Protein AF-A0A401LEN9-F1 (afdb_monomer_lite)

pLDDT: mean 80.88, std 13.35, range [52.03, 95.81]

Organism: NCBI:txid2358141

Secondary structure (DSSP, 8-state):
-EEEEEE--STT-EEEEE-TTT--EEEEEEEEEEEEE-EE--TTGGGEE---EEEEEEEEEESPP-TTEEEEESSPPPPPEE-S--SSTTS-S-----EEPPPP----S-TTSPPEEEEPPPBSS---SPPEEEEEE----S----PPP-

Radius of gyration: 20.21 Å; chains: 1; bounding box: 56×46×55 Å

Sequence (150 aa):
MPGPHFKLHAPGDSFSFVHPMNGTEYTLTVQALEPQTMEQELPGSEQWLYPMHLTAMCYTVFPEQGKDISIYDCAESDKPIKIARNTEPFAPEAQNGMVYFGTVVCETDDAEKELHTIYSSLHFEPVTDDVEWCVIFHLKQFEEESFLLI

Structure (mmCIF, N/CA/C/O backbone):
data_AF-A0A401LEN9-F1
#
_entry.id   AF-A0A401LEN9-F1
#
loop_
_atom_site.group_PDB
_atom_site.id
_atom_site.type_symbol
_atom_site.label_atom_id
_atom_site.label_alt_id
_atom_site.label_comp_id
_atom_site.label_asym_id
_atom_site.label_entity_id
_atom_site.label_seq_id
_atom_site.pdbx_PDB_ins_code
_atom_site.Cartn_x
_atom_site.Cartn_y
_atom_site.Cartn_z
_atom_site.occupancy
_atom_site.B_iso_or_equiv
_atom_site.auth_seq_id
_atom_site.auth_comp_id
_atom_site.auth_asym_id
_atom_site.auth_atom_id
_atom_site.pdbx_PDB_model_num
ATOM 1 N N . MET A 1 1 ? 6.331 3.162 15.401 1.00 87.69 1 MET A N 1
ATOM 2 C CA . MET A 1 1 ? 6.432 1.776 15.906 1.00 87.69 1 MET A CA 1
ATOM 3 C C . MET A 1 1 ? 5.815 0.845 14.873 1.00 87.69 1 MET A C 1
ATOM 5 O O . MET A 1 1 ? 4.718 1.168 14.427 1.00 87.69 1 MET A O 1
ATOM 9 N N . PRO A 1 2 ? 6.494 -0.243 14.469 1.00 88.75 2 PRO A N 1
ATOM 10 C CA . PRO A 1 2 ? 5.945 -1.200 13.510 1.00 88.75 2 PRO A CA 1
ATOM 11 C C . PRO A 1 2 ? 4.699 -1.893 14.063 1.00 88.75 2 PRO A C 1
ATOM 13 O O . PRO A 1 2 ? 4.670 -2.276 15.234 1.00 88.75 2 PRO A O 1
ATOM 16 N N . GLY A 1 3 ? 3.677 -2.004 13.228 1.00 91.69 3 GLY A N 1
ATOM 17 C CA . GLY A 1 3 ? 2.411 -2.668 13.499 1.00 91.69 3 GLY A CA 1
ATOM 18 C C . GLY A 1 3 ? 2.253 -3.952 12.683 1.00 91.69 3 GLY A C 1
ATOM 19 O O . GLY A 1 3 ? 3.243 -4.506 12.203 1.00 91.69 3 GLY A O 1
ATOM 20 N N . PRO A 1 4 ? 1.018 -4.464 12.553 1.00 93.94 4 PRO A N 1
ATOM 21 C CA . PRO A 1 4 ? 0.766 -5.679 11.795 1.00 93.94 4 PRO A CA 1
ATOM 22 C C . PRO A 1 4 ? 0.986 -5.474 10.294 1.00 93.94 4 PRO A C 1
ATOM 24 O O . PRO A 1 4 ? 0.809 -4.376 9.756 1.00 93.94 4 PRO A O 1
ATOM 27 N N . HIS A 1 5 ? 1.353 -6.570 9.638 1.00 95.81 5 HIS A N 1
ATOM 28 C CA . HIS A 1 5 ? 1.440 -6.663 8.189 1.00 95.81 5 HIS A CA 1
ATOM 29 C C . HIS A 1 5 ? 0.166 -7.293 7.636 1.00 95.81 5 HIS A C 1
ATOM 31 O O . HIS A 1 5 ? -0.468 -8.114 8.308 1.00 95.81 5 HIS A O 1
ATOM 37 N N . PHE A 1 6 ? -0.198 -6.930 6.414 1.00 94.88 6 PHE A N 1
ATOM 38 C CA . PHE A 1 6 ? -1.393 -7.433 5.757 1.00 94.88 6 PHE A CA 1
ATOM 39 C C . PHE A 1 6 ? -1.234 -7.451 4.237 1.00 94.88 6 PHE A C 1
ATOM 41 O O . PHE A 1 6 ? -0.380 -6.773 3.670 1.00 94.88 6 PHE A O 1
ATOM 48 N N . LYS A 1 7 ? -2.078 -8.250 3.585 1.00 94.94 7 LYS A N 1
ATOM 49 C CA . LYS A 1 7 ? -2.201 -8.347 2.130 1.00 94.94 7 LYS A CA 1
ATOM 50 C C . LYS A 1 7 ? -3.671 -8.220 1.770 1.00 94.94 7 LYS A C 1
ATOM 52 O O . LYS A 1 7 ? -4.516 -8.760 2.484 1.00 94.94 7 LYS A O 1
ATOM 57 N N . LEU A 1 8 ? -3.956 -7.484 0.707 1.00 91.75 8 LEU A N 1
ATOM 58 C CA . LEU A 1 8 ? -5.304 -7.253 0.193 1.00 91.75 8 LEU A CA 1
ATOM 59 C C . LEU A 1 8 ? -5.261 -7.513 -1.304 1.00 91.75 8 LEU A C 1
ATOM 61 O O . LEU A 1 8 ? -4.254 -7.210 -1.946 1.00 91.75 8 LEU A O 1
ATOM 65 N N . HIS A 1 9 ? -6.334 -8.087 -1.826 1.00 89.62 9 HIS A N 1
ATOM 66 C CA . HIS A 1 9 ? -6.375 -8.594 -3.188 1.00 89.62 9 HIS A CA 1
ATOM 67 C C . HIS A 1 9 ? -7.284 -7.748 -4.080 1.00 89.62 9 HIS A C 1
ATOM 69 O O . HIS A 1 9 ? -6.982 -7.527 -5.252 1.00 89.62 9 HIS A O 1
ATOM 75 N N . ALA A 1 10 ? -8.405 -7.266 -3.538 1.00 90.06 10 ALA A N 1
ATOM 76 C CA . ALA A 1 10 ? -9.437 -6.601 -4.319 1.00 90.06 10 ALA A CA 1
ATOM 77 C C . ALA A 1 10 ? -10.079 -5.404 -3.593 1.00 90.06 10 ALA A C 1
ATOM 79 O O . ALA A 1 10 ? -10.079 -5.328 -2.360 1.00 90.06 10 ALA A O 1
ATOM 80 N N . PRO A 1 11 ? -10.685 -4.468 -4.349 1.00 91.19 11 PRO A N 1
ATOM 81 C CA . PRO A 1 11 ? -11.587 -3.467 -3.791 1.00 91.19 11 PRO A CA 1
ATOM 82 C C . PRO A 1 11 ? -12.688 -4.104 -2.934 1.00 91.19 11 PRO A C 1
ATOM 84 O O . PRO A 1 11 ? -13.287 -5.109 -3.319 1.00 91.19 11 PRO A O 1
ATOM 87 N N . GLY A 1 12 ? -12.966 -3.506 -1.779 1.00 91.25 12 GLY A N 1
ATOM 88 C CA . GLY A 1 12 ? -13.890 -4.029 -0.773 1.00 91.25 12 GLY A CA 1
ATOM 89 C C . GLY A 1 12 ? -13.240 -4.927 0.283 1.00 91.25 12 GLY A C 1
ATOM 90 O O . GLY A 1 12 ? -13.855 -5.149 1.330 1.00 91.25 12 GLY A O 1
ATOM 91 N N . ASP A 1 13 ? -12.003 -5.392 0.072 1.00 94.81 13 ASP A N 1
ATOM 92 C CA . ASP A 1 13 ? -11.269 -6.096 1.120 1.00 94.81 13 ASP A CA 1
ATOM 93 C C . ASP A 1 13 ? -11.035 -5.171 2.319 1.00 94.81 13 ASP A C 1
ATOM 95 O O . ASP A 1 13 ? -10.869 -3.951 2.191 1.00 94.81 13 ASP A O 1
ATOM 99 N N . SER A 1 14 ? -11.026 -5.761 3.511 1.00 94.62 14 SER A N 1
ATOM 100 C CA . SER A 1 14 ? -10.846 -5.021 4.752 1.00 94.62 14 SER A CA 1
ATOM 101 C C . SER A 1 14 ? -9.844 -5.689 5.675 1.00 94.62 14 SER A C 1
ATOM 103 O O . SER A 1 14 ? -9.652 -6.905 5.661 1.00 94.62 14 SER A O 1
ATOM 105 N N . PHE A 1 15 ? -9.193 -4.861 6.482 1.00 95.56 15 PHE A N 1
ATOM 106 C CA . PHE A 1 15 ? -8.212 -5.293 7.459 1.00 95.56 15 PHE A CA 1
ATOM 107 C C . PHE A 1 15 ? -8.391 -4.511 8.757 1.00 95.56 15 PHE A C 1
ATOM 109 O O . PHE A 1 15 ? -8.356 -3.280 8.753 1.00 95.56 15 PHE A O 1
ATOM 116 N N . SER A 1 16 ? -8.563 -5.226 9.869 1.00 95.12 16 SER A N 1
ATOM 117 C CA . SER A 1 16 ? -8.731 -4.623 11.191 1.00 95.12 16 SER A CA 1
ATOM 118 C C . SER A 1 16 ? -7.472 -4.777 12.038 1.00 95.12 16 SER A C 1
ATOM 120 O O . SER A 1 16 ? -6.836 -5.833 12.057 1.00 95.12 16 SER A O 1
ATOM 122 N N . PHE A 1 17 ? -7.116 -3.723 12.765 1.00 94.25 17 PHE A N 1
ATOM 123 C CA . PHE A 1 17 ? -5.963 -3.690 13.659 1.00 94.25 17 PHE A CA 1
ATOM 124 C C . PHE A 1 17 ? -6.236 -2.805 14.872 1.00 94.25 17 PHE A C 1
ATOM 126 O O . PHE A 1 17 ? -7.047 -1.887 14.825 1.00 94.25 17 PHE A O 1
ATOM 133 N N . VAL A 1 18 ? -5.536 -3.064 15.975 1.00 92.75 18 VAL A N 1
ATOM 134 C CA . VAL A 1 18 ? -5.726 -2.328 17.230 1.00 92.75 18 VAL A CA 1
ATOM 135 C C . VAL A 1 18 ? -4.516 -1.452 17.502 1.00 92.75 18 VAL A C 1
ATOM 137 O O . VAL A 1 18 ? -3.374 -1.914 17.439 1.00 92.75 18 VAL A O 1
ATOM 140 N N . HIS A 1 19 ? -4.761 -0.188 17.832 1.00 90.12 19 HIS A N 1
ATOM 141 C CA . HIS A 1 19 ? -3.701 0.732 18.189 1.00 90.12 19 HIS A CA 1
ATOM 142 C C . HIS A 1 19 ? -3.155 0.405 19.593 1.00 90.12 19 HIS A C 1
ATOM 144 O O . HIS A 1 19 ? -3.896 0.385 20.581 1.00 90.12 19 HIS A O 1
ATOM 150 N N . PRO A 1 20 ? -1.842 0.157 19.714 1.00 87.69 20 PRO A N 1
ATOM 151 C CA . PRO A 1 20 ? -1.265 -0.524 20.872 1.00 87.69 20 PRO A CA 1
ATOM 152 C C . PRO A 1 20 ? -1.251 0.303 22.163 1.00 87.69 20 PRO A C 1
ATOM 154 O O . PRO A 1 20 ? -1.111 -0.277 23.234 1.00 87.69 20 PRO A O 1
ATOM 157 N N . MET A 1 21 ? -1.379 1.636 22.094 1.00 85.12 21 MET A N 1
ATOM 158 C CA . MET A 1 21 ? -1.356 2.500 23.290 1.00 85.12 21 MET A CA 1
ATOM 159 C C . MET A 1 21 ? -2.736 2.882 23.822 1.00 85.12 21 MET A C 1
ATOM 161 O O . MET A 1 21 ? -2.899 3.029 25.027 1.00 85.12 21 MET A O 1
ATOM 165 N N . ASN A 1 22 ? -3.718 3.071 22.942 1.00 85.31 22 ASN A N 1
ATOM 166 C CA . ASN A 1 22 ? -5.054 3.555 23.315 1.00 85.31 22 ASN A CA 1
ATOM 167 C C . ASN A 1 22 ? -6.133 2.465 23.174 1.00 85.31 22 ASN A C 1
ATOM 169 O O . ASN A 1 22 ? -7.251 2.666 23.636 1.00 85.31 22 ASN A O 1
ATOM 173 N N . GLY A 1 23 ? -5.808 1.312 22.574 1.00 87.56 23 GLY A N 1
ATOM 174 C CA . GLY A 1 23 ? -6.736 0.200 22.378 1.00 87.56 23 GLY A CA 1
ATOM 175 C C . GLY A 1 23 ? -7.803 0.451 21.312 1.00 87.56 23 GLY A C 1
ATOM 176 O O . GLY A 1 23 ? -8.730 -0.345 21.205 1.00 87.56 23 GLY A O 1
ATOM 177 N N . THR A 1 24 ? -7.702 1.534 20.536 1.00 90.50 24 THR A N 1
ATOM 178 C CA . THR A 1 24 ? -8.664 1.840 19.474 1.00 90.50 24 THR A CA 1
ATOM 179 C C . THR A 1 24 ? -8.539 0.814 18.356 1.00 90.50 24 THR A C 1
ATOM 181 O O . THR A 1 24 ? -7.456 0.612 17.809 1.00 90.50 24 THR A O 1
ATOM 184 N N . GLU A 1 25 ? -9.647 0.162 18.021 1.00 93.88 25 GLU A N 1
ATOM 185 C CA . GLU A 1 25 ? -9.739 -0.722 16.865 1.00 93.88 25 GLU A CA 1
ATOM 186 C C . GLU A 1 25 ? -10.011 0.104 15.609 1.00 93.88 25 GLU A C 1
ATOM 188 O O . GLU A 1 25 ? -10.952 0.896 15.568 1.00 93.88 25 GLU A O 1
ATOM 193 N N . TYR A 1 26 ? -9.174 -0.092 14.599 1.00 92.88 26 TYR A N 1
ATOM 194 C CA . TYR A 1 26 ? -9.279 0.513 13.284 1.00 92.88 26 TYR A CA 1
ATOM 195 C C . TYR A 1 26 ? -9.596 -0.558 12.254 1.00 92.88 26 TYR A C 1
ATOM 197 O O . TYR A 1 26 ? -9.113 -1.684 12.344 1.00 92.88 26 TYR A O 1
ATOM 205 N N . THR A 1 27 ? -10.382 -0.189 11.253 1.00 94.56 27 THR A N 1
ATOM 206 C CA . THR A 1 27 ? -10.689 -1.009 10.087 1.00 94.56 27 THR A CA 1
ATOM 207 C C . THR A 1 27 ? -10.350 -0.217 8.839 1.00 94.56 27 THR A C 1
ATOM 209 O O . THR A 1 27 ? -10.940 0.830 8.575 1.00 94.56 27 THR A O 1
ATOM 212 N N . LEU A 1 28 ? -9.387 -0.726 8.081 1.00 93.81 28 LEU A N 1
ATOM 213 C CA . LEU A 1 28 ? -9.077 -0.271 6.738 1.00 93.81 28 LEU A CA 1
ATOM 214 C C . LEU A 1 28 ? -9.996 -0.978 5.746 1.00 93.81 28 LEU A C 1
ATOM 216 O O . LEU A 1 28 ? -10.236 -2.177 5.873 1.00 93.81 28 LEU A O 1
ATOM 220 N N . THR A 1 29 ? -10.492 -0.256 4.748 1.00 93.88 29 THR A N 1
ATOM 221 C CA . THR A 1 29 ? -11.264 -0.822 3.634 1.00 93.88 29 THR A CA 1
ATOM 222 C C . THR A 1 29 ? -10.722 -0.298 2.317 1.00 93.88 29 THR A C 1
ATOM 224 O O . THR A 1 29 ? -10.586 0.916 2.146 1.00 93.88 29 THR A O 1
ATOM 227 N N . VAL A 1 30 ? -10.404 -1.209 1.400 1.00 93.56 30 VAL A N 1
ATOM 228 C CA . VAL A 1 30 ? -9.890 -0.879 0.068 1.00 93.56 30 VAL A CA 1
ATOM 229 C C . VAL A 1 30 ? -11.020 -0.338 -0.792 1.00 93.56 30 VAL A C 1
ATOM 231 O O . VAL A 1 30 ? -12.063 -0.972 -0.921 1.00 93.56 30 VAL A O 1
ATOM 234 N N . GLN A 1 31 ? -10.782 0.809 -1.415 1.00 92.69 31 GLN A N 1
ATOM 235 C CA . GLN A 1 31 ? -11.686 1.417 -2.389 1.00 92.69 31 GLN A CA 1
ATOM 236 C C . GLN A 1 31 ? -11.216 1.149 -3.820 1.00 92.69 31 GLN A C 1
ATOM 238 O O . GLN A 1 31 ? -12.024 0.844 -4.689 1.00 92.69 31 GLN A O 1
ATOM 243 N N . ALA A 1 32 ? -9.904 1.193 -4.054 1.00 91.50 32 ALA A N 1
ATOM 244 C CA . ALA A 1 32 ? -9.299 0.808 -5.324 1.00 91.50 32 ALA A CA 1
ATOM 245 C C . ALA A 1 32 ? -7.916 0.198 -5.083 1.00 91.50 32 ALA A C 1
ATOM 247 O O . ALA A 1 32 ? -7.199 0.618 -4.173 1.00 91.50 32 ALA A O 1
ATOM 248 N N . LEU A 1 33 ? -7.542 -0.781 -5.902 1.00 91.00 33 LEU A N 1
ATOM 249 C CA . LEU A 1 33 ? -6.216 -1.390 -5.901 1.00 91.00 33 LEU A CA 1
ATOM 250 C C . LEU A 1 33 ? -5.819 -1.650 -7.351 1.00 91.00 33 LEU A C 1
ATOM 252 O O . LEU A 1 33 ? -6.395 -2.519 -8.005 1.00 91.00 33 LEU A O 1
ATOM 256 N N . GLU A 1 34 ? -4.885 -0.856 -7.864 1.00 89.88 34 GLU A N 1
ATOM 257 C CA . GLU A 1 34 ? -4.590 -0.806 -9.295 1.00 89.88 34 GLU A CA 1
ATOM 258 C C . GLU A 1 34 ? -3.082 -0.885 -9.560 1.00 89.88 34 GLU A C 1
ATOM 260 O O . GLU A 1 34 ? -2.324 -0.026 -9.093 1.00 89.88 34 GLU A O 1
ATOM 265 N N . PRO A 1 35 ? -2.623 -1.877 -10.344 1.00 89.69 35 PRO A N 1
ATOM 266 C CA . PRO A 1 35 ? -1.286 -1.857 -10.914 1.00 89.69 35 PRO A CA 1
ATOM 267 C C . PRO A 1 35 ? -1.140 -0.668 -11.868 1.00 89.69 35 PRO A C 1
ATOM 269 O O . PRO A 1 35 ? -1.965 -0.464 -12.758 1.00 89.69 35 PRO A O 1
ATOM 272 N N . GLN A 1 36 ? -0.062 0.093 -11.718 1.00 88.38 36 GLN A N 1
ATOM 273 C CA . GLN A 1 36 ? 0.294 1.191 -12.603 1.00 88.38 36 GLN A CA 1
ATOM 274 C C . GLN A 1 36 ? 1.665 0.971 -13.231 1.00 88.38 36 GLN A C 1
ATOM 276 O O . GLN A 1 36 ? 2.582 0.421 -12.621 1.00 88.38 36 GLN A O 1
ATOM 281 N N . THR A 1 37 ? 1.799 1.442 -14.468 1.00 87.44 37 THR A N 1
ATOM 282 C CA . THR A 1 37 ? 3.083 1.551 -15.159 1.00 87.44 37 THR A CA 1
ATOM 283 C C . THR A 1 37 ? 3.356 3.022 -15.413 1.00 87.44 37 THR A C 1
ATOM 285 O O . THR A 1 37 ? 2.538 3.715 -16.014 1.00 87.44 37 THR A O 1
ATOM 288 N N . MET A 1 38 ? 4.486 3.502 -14.915 1.00 80.75 38 MET A N 1
ATOM 289 C CA . MET A 1 38 ? 4.936 4.872 -15.102 1.00 80.75 38 MET A CA 1
ATOM 290 C C . MET A 1 38 ? 5.457 5.069 -16.519 1.00 80.75 38 MET A C 1
ATOM 292 O O . MET A 1 38 ? 6.178 4.226 -17.054 1.00 80.75 38 MET A O 1
ATOM 296 N N . GLU A 1 39 ? 5.143 6.222 -17.096 1.00 74.44 39 GLU A N 1
ATOM 297 C CA . GLU A 1 39 ? 5.728 6.650 -18.360 1.00 74.44 39 GLU A CA 1
ATOM 298 C C . GLU A 1 39 ? 6.896 7.595 -18.078 1.00 74.44 39 GLU A C 1
ATOM 300 O O . GLU A 1 39 ? 6.771 8.593 -17.358 1.00 74.44 39 GLU A O 1
ATOM 305 N N . GLN A 1 40 ? 8.062 7.261 -18.629 1.00 66.31 40 GLN A N 1
ATOM 306 C CA . GLN A 1 40 ? 9.254 8.089 -18.524 1.00 66.31 40 GLN A CA 1
ATOM 307 C C . GLN A 1 40 ? 9.370 9.002 -19.747 1.00 66.31 40 GLN A C 1
ATOM 309 O O . GLN A 1 40 ? 9.649 8.537 -20.849 1.00 66.31 40 GLN A O 1
ATOM 314 N N . GLU A 1 41 ? 9.249 10.311 -19.538 1.00 61.62 41 GLU A N 1
ATOM 315 C CA . GLU A 1 41 ? 9.553 11.318 -20.559 1.00 61.62 41 GLU A CA 1
ATOM 316 C C . GLU A 1 41 ? 10.818 12.089 -20.177 1.00 61.62 41 GLU A C 1
ATOM 318 O O . GLU A 1 41 ? 10.751 13.102 -19.480 1.00 61.62 41 GLU A O 1
ATOM 323 N N . LEU A 1 42 ? 11.997 11.612 -20.603 1.00 57.28 42 LEU A N 1
ATOM 324 C CA . LEU A 1 42 ? 13.261 12.285 -20.289 1.00 57.28 42 LEU A CA 1
ATOM 325 C C . LEU A 1 42 ? 14.295 12.275 -21.423 1.00 57.28 42 LEU A C 1
ATOM 327 O O . LEU A 1 42 ? 14.703 11.210 -21.881 1.00 57.28 42 LEU A O 1
ATOM 331 N N . PRO A 1 43 ? 14.830 13.448 -21.811 1.00 52.03 43 PRO A N 1
ATOM 332 C CA . PRO A 1 43 ? 16.080 13.534 -22.556 1.00 52.03 43 PRO A CA 1
ATOM 333 C C . PRO A 1 43 ? 17.259 13.144 -21.649 1.00 52.03 43 PRO A C 1
ATOM 335 O O . PRO A 1 43 ? 17.458 13.761 -20.606 1.00 52.03 43 PRO A O 1
ATOM 338 N N . GLY A 1 44 ? 18.063 12.153 -22.051 1.00 57.66 44 GLY A N 1
ATOM 339 C CA . GLY A 1 44 ? 19.292 11.756 -21.339 1.00 57.66 44 GLY A CA 1
ATOM 340 C C . GLY A 1 44 ? 19.156 10.592 -20.347 1.00 57.66 44 GLY A C 1
ATOM 341 O O . GLY A 1 44 ? 20.166 10.134 -19.807 1.00 57.66 44 GLY A O 1
ATOM 342 N N . SER A 1 45 ? 17.953 10.025 -20.181 1.00 60.25 45 SER A N 1
ATOM 343 C CA . SER A 1 45 ? 17.748 8.785 -19.415 1.00 60.25 45 SER A CA 1
ATOM 344 C C . SER A 1 45 ? 18.285 7.527 -20.110 1.00 60.25 45 SER A C 1
ATOM 346 O O . SER A 1 45 ? 18.320 6.466 -19.502 1.00 60.25 45 SER A O 1
ATOM 348 N N . GLU A 1 46 ? 18.812 7.637 -21.335 1.00 67.81 46 GLU A N 1
ATOM 349 C CA . GLU A 1 46 ? 19.416 6.533 -22.103 1.00 67.81 46 GLU A CA 1
ATOM 350 C C . GLU A 1 46 ? 20.556 5.808 -21.361 1.00 67.81 46 GLU A C 1
ATOM 352 O O . GLU A 1 46 ? 20.960 4.708 -21.736 1.00 67.81 46 GLU A O 1
ATOM 357 N N . GLN A 1 47 ? 21.101 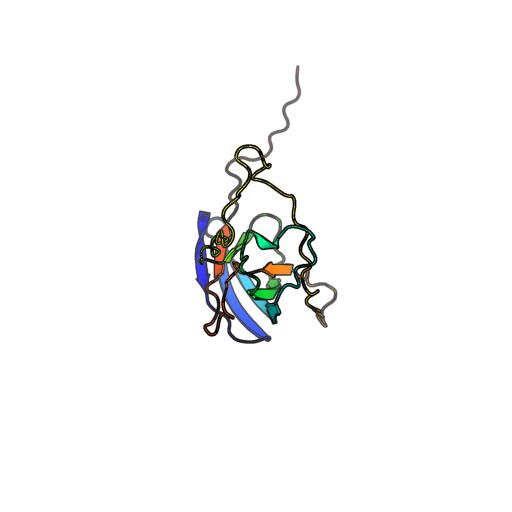6.423 -20.307 1.00 74.94 47 GLN A N 1
ATOM 358 C CA . GLN A 1 47 ? 22.169 5.843 -19.499 1.00 74.94 47 GLN A CA 1
ATOM 359 C C . GLN A 1 47 ? 21.675 4.921 -18.384 1.00 74.94 47 GLN A C 1
ATOM 361 O O . GLN A 1 47 ? 22.479 4.142 -17.863 1.00 74.94 47 GLN A O 1
ATOM 366 N N . TRP A 1 48 ? 20.393 4.989 -18.023 1.00 78.50 48 TRP A N 1
ATOM 367 C CA . TRP A 1 48 ? 19.831 4.318 -16.858 1.00 78.50 48 TRP A CA 1
ATOM 368 C C . TRP A 1 48 ? 18.483 3.675 -17.177 1.00 78.50 48 TRP A C 1
ATOM 370 O O . TRP A 1 48 ? 17.568 4.314 -17.680 1.00 78.50 48 TRP A O 1
ATOM 380 N N . LEU A 1 49 ? 18.347 2.406 -16.815 1.00 82.69 49 LEU A N 1
ATOM 381 C CA . LEU A 1 49 ? 17.072 1.709 -16.790 1.00 82.69 49 LEU A CA 1
ATOM 382 C C . LEU A 1 49 ? 16.458 1.878 -15.397 1.00 82.69 49 LEU A C 1
ATOM 384 O O . LEU A 1 49 ? 17.086 1.514 -14.400 1.00 82.69 49 LEU A O 1
ATOM 388 N N . TYR A 1 50 ? 15.246 2.423 -15.328 1.00 84.31 50 TYR A N 1
ATOM 389 C CA . TYR A 1 50 ? 14.519 2.652 -14.077 1.00 84.31 50 TYR A CA 1
ATOM 390 C C . TYR A 1 50 ? 13.363 1.658 -13.927 1.00 84.31 50 TYR A C 1
ATOM 392 O O . TYR A 1 50 ? 12.764 1.285 -14.938 1.00 84.31 50 TYR A O 1
ATOM 400 N N . PRO A 1 51 ? 13.035 1.230 -12.697 1.00 88.56 51 PRO A N 1
ATOM 401 C CA . PRO A 1 51 ? 11.804 0.494 -12.450 1.00 88.56 51 PRO A CA 1
ATOM 402 C C . PRO A 1 51 ? 10.598 1.418 -12.651 1.00 88.56 51 PRO A C 1
ATOM 404 O O . PRO A 1 51 ? 10.651 2.601 -12.307 1.00 88.56 51 PRO A O 1
ATOM 407 N N . MET A 1 52 ? 9.527 0.887 -13.238 1.00 88.62 52 MET A N 1
ATOM 408 C CA . MET A 1 52 ? 8.358 1.676 -13.654 1.00 88.62 52 MET A CA 1
ATOM 409 C C . MET A 1 52 ? 7.028 1.061 -13.220 1.00 88.62 52 MET A C 1
ATOM 411 O O . MET A 1 52 ? 5.993 1.693 -13.403 1.00 88.62 52 MET A O 1
ATOM 415 N N . HIS A 1 53 ? 7.026 -0.145 -12.657 1.00 91.00 53 HIS A N 1
ATOM 416 C CA . HIS A 1 53 ? 5.803 -0.812 -12.228 1.00 91.00 53 HIS A CA 1
ATOM 417 C C . HIS A 1 53 ? 5.598 -0.622 -10.729 1.00 91.00 53 HIS A C 1
ATOM 419 O O . HIS A 1 53 ? 6.532 -0.789 -9.950 1.00 91.00 53 HIS A O 1
ATOM 425 N N . LEU A 1 54 ? 4.375 -0.296 -10.330 1.00 91.56 54 LEU A N 1
ATOM 426 C CA . LEU A 1 54 ? 3.955 -0.229 -8.933 1.00 91.56 54 LEU A CA 1
ATOM 427 C C . LEU A 1 54 ? 2.481 -0.605 -8.811 1.00 91.56 54 LEU A C 1
ATOM 429 O O . LEU A 1 54 ? 1.777 -0.711 -9.811 1.00 91.56 54 LEU A O 1
ATOM 433 N N . THR A 1 55 ? 1.998 -0.751 -7.587 1.00 92.06 55 THR A N 1
ATOM 434 C CA . THR A 1 55 ? 0.574 -0.861 -7.271 1.00 92.06 55 THR A CA 1
ATOM 435 C C . THR A 1 55 ? 0.164 0.324 -6.422 1.00 92.06 55 THR A C 1
ATOM 437 O O . THR A 1 55 ? 0.816 0.650 -5.431 1.00 92.06 55 THR A O 1
ATOM 440 N N . ALA A 1 56 ? -0.926 0.969 -6.803 1.00 91.81 56 ALA A N 1
ATOM 441 C CA . ALA A 1 56 ? -1.508 2.051 -6.041 1.00 91.81 56 ALA A CA 1
ATOM 442 C C . ALA A 1 56 ? -2.760 1.551 -5.310 1.00 91.81 56 ALA A C 1
ATOM 444 O O . ALA A 1 56 ? -3.589 0.847 -5.890 1.00 91.81 56 ALA A O 1
ATOM 445 N N . MET A 1 57 ? -2.888 1.902 -4.032 1.00 92.12 57 MET A N 1
ATOM 446 C CA . MET A 1 57 ? -4.028 1.539 -3.194 1.00 92.12 57 MET A CA 1
ATOM 447 C C . MET A 1 57 ? -4.729 2.798 -2.704 1.00 92.12 57 MET A C 1
ATOM 449 O O . MET A 1 57 ? -4.117 3.648 -2.054 1.00 92.12 57 MET A O 1
ATOM 453 N N . CYS A 1 58 ? -6.030 2.868 -2.953 1.00 92.44 58 CYS A N 1
ATOM 454 C CA . CYS A 1 58 ? -6.925 3.788 -2.277 1.00 92.44 58 CYS A CA 1
ATOM 455 C C . CYS A 1 58 ? -7.713 3.074 -1.199 1.00 92.44 58 CYS A C 1
ATOM 457 O O . CYS A 1 58 ? -8.254 1.991 -1.426 1.00 92.44 58 CYS A O 1
ATOM 459 N N . TYR A 1 59 ? -7.825 3.705 -0.040 1.00 91.94 59 TYR A N 1
ATOM 460 C CA . TYR A 1 59 ? -8.500 3.118 1.100 1.00 91.94 59 TYR A CA 1
ATOM 461 C C . TYR A 1 59 ? -9.126 4.178 2.000 1.00 91.94 59 TYR A C 1
ATOM 463 O O . TYR A 1 59 ? -8.743 5.347 1.994 1.00 91.94 59 TYR A O 1
ATOM 471 N N . THR A 1 60 ? -10.076 3.729 2.808 1.00 92.31 60 THR A N 1
ATOM 472 C CA . THR A 1 60 ? -10.655 4.478 3.928 1.00 92.31 60 THR A CA 1
ATOM 473 C C . THR A 1 60 ? -10.284 3.785 5.231 1.00 92.31 60 THR A C 1
ATOM 475 O O . THR A 1 60 ? -10.161 2.558 5.252 1.00 92.31 60 THR A O 1
ATOM 478 N N . VAL A 1 61 ? -10.158 4.534 6.325 1.00 91.62 61 VAL A N 1
ATOM 479 C CA . VAL A 1 61 ? -9.955 3.969 7.668 1.00 91.62 61 VAL A CA 1
ATOM 480 C C . VAL A 1 61 ? -11.046 4.461 8.606 1.00 91.62 61 VAL A C 1
ATOM 482 O O . VAL A 1 61 ? -11.384 5.641 8.606 1.00 91.62 61 VAL A O 1
ATOM 485 N N . PHE A 1 62 ? -11.596 3.546 9.401 1.00 90.75 62 PHE A N 1
ATOM 486 C CA . PHE A 1 62 ? -12.588 3.851 10.425 1.00 90.75 62 PHE A CA 1
ATOM 487 C C . PHE A 1 62 ? -12.180 3.266 11.790 1.00 90.75 62 PHE A C 1
ATOM 489 O O . PHE A 1 62 ? -11.818 2.091 11.832 1.00 90.75 62 PHE A O 1
ATOM 496 N N . PRO A 1 63 ? -12.282 4.013 12.906 1.00 89.50 63 PRO A N 1
ATOM 497 C CA . PRO A 1 63 ? -12.631 5.432 12.974 1.00 89.50 63 PRO A CA 1
ATOM 498 C C . PRO A 1 63 ? -11.579 6.296 12.271 1.00 89.50 63 PRO A C 1
ATOM 500 O O . PRO A 1 63 ? -10.464 5.836 12.025 1.00 89.50 63 PRO A O 1
ATOM 503 N N . GLU A 1 64 ? -11.958 7.523 11.919 1.00 82.81 64 GLU A N 1
ATOM 504 C CA . GLU A 1 64 ? -11.070 8.449 11.217 1.00 82.81 64 GLU A CA 1
ATOM 505 C C . GLU A 1 64 ? -9.749 8.598 11.982 1.00 82.81 64 GLU A C 1
ATOM 507 O O . GLU A 1 64 ? -9.712 8.763 13.209 1.00 82.81 64 GLU A O 1
ATOM 512 N N . GLN A 1 65 ? -8.652 8.454 11.250 1.00 73.25 65 GLN A N 1
ATOM 513 C CA . GLN A 1 65 ? -7.308 8.502 11.800 1.00 73.25 65 GLN A CA 1
ATOM 514 C C . GLN A 1 65 ? -6.769 9.926 11.677 1.00 73.25 65 GLN A C 1
ATOM 516 O O . GLN A 1 65 ? -6.858 10.549 10.627 1.00 73.25 65 GLN A O 1
ATOM 521 N N . GLY A 1 66 ? -6.183 10.448 12.754 1.00 70.69 66 GLY A N 1
ATOM 522 C CA . GLY A 1 66 ? -5.371 11.658 12.673 1.00 70.69 66 GLY A CA 1
ATOM 523 C C . GLY A 1 66 ? -4.006 11.364 12.039 1.00 70.69 66 GLY A C 1
ATOM 524 O O . GLY A 1 66 ? -3.859 10.558 11.127 1.00 70.69 66 GLY A O 1
ATOM 525 N N . LYS A 1 67 ? -2.946 11.960 12.591 1.00 72.62 67 LYS A N 1
ATOM 526 C CA . LYS A 1 67 ? -1.556 11.714 12.150 1.00 72.62 67 LYS A CA 1
ATOM 527 C C . LYS A 1 67 ? -0.892 10.521 12.849 1.00 72.62 67 LYS A C 1
ATOM 529 O O . LYS A 1 67 ? 0.329 10.397 12.819 1.00 72.62 67 LYS A O 1
ATOM 534 N N . ASP A 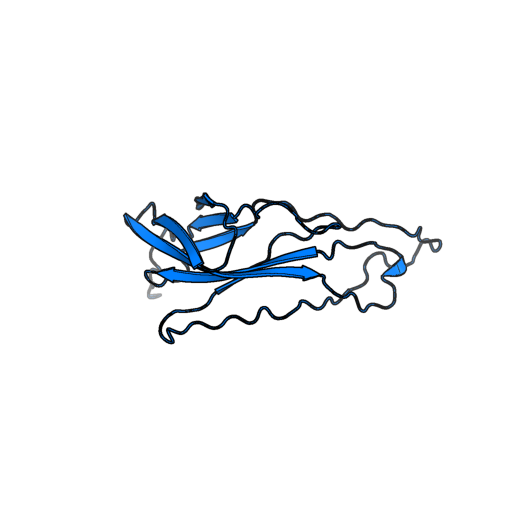1 68 ? -1.680 9.669 13.495 1.00 82.75 68 ASP A N 1
ATOM 535 C CA . ASP A 1 68 ? -1.179 8.657 14.430 1.00 82.75 68 ASP A CA 1
ATOM 536 C C . ASP A 1 68 ? -0.844 7.326 13.743 1.00 82.75 68 ASP A C 1
ATOM 538 O O . ASP A 1 68 ? -0.182 6.471 14.331 1.00 82.75 68 ASP A O 1
ATOM 542 N N . ILE A 1 69 ? -1.279 7.136 12.495 1.00 88.19 69 ILE A N 1
ATOM 543 C CA . ILE A 1 69 ? -1.082 5.905 11.727 1.00 88.19 69 ILE A CA 1
ATOM 544 C C . ILE A 1 69 ? -0.601 6.248 10.311 1.00 88.19 69 ILE A C 1
ATOM 546 O O . ILE A 1 69 ? -0.978 7.257 9.720 1.00 88.19 69 ILE A O 1
ATOM 550 N N . SER A 1 70 ? 0.268 5.414 9.755 1.00 90.50 70 SER A N 1
ATOM 551 C CA . SER A 1 70 ? 0.659 5.441 8.345 1.00 90.50 70 SER A CA 1
ATOM 552 C C . SER A 1 70 ? 0.829 4.026 7.822 1.00 90.50 70 SER A C 1
ATOM 554 O O . SER A 1 70 ? 1.027 3.099 8.603 1.00 90.50 70 SER A O 1
ATOM 556 N N . ILE A 1 71 ? 0.746 3.858 6.508 1.00 92.31 71 ILE A N 1
ATOM 557 C CA . ILE A 1 71 ? 0.832 2.554 5.855 1.00 92.31 71 ILE A CA 1
ATOM 558 C C . ILE A 1 71 ? 1.938 2.613 4.814 1.00 92.31 71 ILE A C 1
ATOM 560 O O . ILE A 1 71 ? 2.020 3.583 4.060 1.00 92.31 71 ILE A O 1
ATOM 564 N N . TYR A 1 72 ? 2.790 1.593 4.800 1.00 91.44 72 TYR A N 1
ATOM 565 C CA . TYR A 1 72 ? 3.922 1.492 3.885 1.00 91.44 72 TYR A CA 1
ATOM 566 C C . TYR A 1 72 ? 3.982 0.108 3.261 1.00 91.44 72 TYR A C 1
ATOM 568 O O . TYR A 1 72 ? 3.568 -0.871 3.877 1.00 91.44 72 TYR A O 1
ATOM 576 N N . ASP A 1 73 ? 4.530 0.030 2.057 1.00 93.75 73 ASP A N 1
ATOM 577 C CA . ASP A 1 73 ? 4.941 -1.242 1.474 1.00 93.75 73 ASP A CA 1
ATOM 578 C C . ASP A 1 73 ? 6.142 -1.812 2.246 1.00 93.75 73 ASP A C 1
ATOM 580 O O . ASP A 1 73 ? 7.049 -1.079 2.653 1.00 93.75 73 ASP A O 1
ATOM 584 N N . CYS A 1 74 ? 6.130 -3.122 2.470 1.00 92.38 74 CYS A N 1
ATOM 585 C CA . CYS A 1 74 ? 7.221 -3.869 3.080 1.00 92.38 74 CYS A CA 1
ATOM 586 C C . CYS A 1 74 ? 8.375 -4.160 2.105 1.00 92.38 74 CYS A C 1
ATOM 588 O O . CYS A 1 74 ? 9.483 -4.466 2.556 1.00 92.38 74 CYS A O 1
ATOM 590 N N . ALA A 1 75 ? 8.134 -4.119 0.794 1.00 92.25 75 ALA A N 1
ATOM 591 C CA . ALA A 1 75 ? 9.142 -4.399 -0.220 1.00 92.25 75 ALA A CA 1
ATOM 592 C C . ALA A 1 75 ? 10.132 -3.233 -0.386 1.00 92.25 75 ALA A C 1
ATOM 594 O O . ALA A 1 75 ? 9.774 -2.062 -0.263 1.00 92.25 75 ALA A O 1
ATOM 595 N N . GLU A 1 76 ? 11.390 -3.545 -0.714 1.00 90.62 76 GLU A N 1
ATOM 596 C CA . GLU A 1 76 ? 12.360 -2.537 -1.159 1.00 90.62 76 GLU A CA 1
ATOM 597 C C . GLU A 1 76 ? 12.148 -2.256 -2.650 1.00 90.62 76 GLU A C 1
ATOM 599 O O . GLU A 1 76 ? 11.955 -3.174 -3.446 1.00 90.62 76 GLU A O 1
ATOM 604 N N . SER A 1 77 ? 12.218 -0.983 -3.030 1.00 89.44 77 SER A N 1
ATOM 605 C CA . SER A 1 77 ? 12.212 -0.579 -4.433 1.00 89.44 77 SER A CA 1
ATOM 606 C C . SER A 1 77 ? 13.440 -1.116 -5.164 1.00 89.44 77 SER A C 1
ATOM 608 O O . SER A 1 77 ? 14.568 -1.029 -4.667 1.00 89.44 77 SER A O 1
ATOM 610 N N . ASP A 1 78 ? 13.235 -1.561 -6.401 1.00 91.06 78 ASP A N 1
ATOM 611 C CA . ASP A 1 78 ? 14.326 -1.899 -7.301 1.00 91.06 78 ASP A CA 1
ATOM 612 C C . ASP A 1 78 ? 15.228 -0.679 -7.524 1.00 91.06 78 ASP A C 1
ATOM 614 O O . ASP A 1 78 ? 14.785 0.474 -7.575 1.00 91.06 78 ASP A O 1
ATOM 618 N N . LYS A 1 79 ? 16.533 -0.929 -7.653 1.00 88.06 79 LYS A N 1
ATOM 619 C CA . LYS A 1 79 ? 17.526 0.127 -7.874 1.00 88.06 79 LYS A CA 1
ATOM 620 C C . LYS A 1 79 ? 17.730 0.338 -9.373 1.00 88.06 79 LYS A C 1
ATOM 622 O O . LYS A 1 79 ? 17.895 -0.649 -10.091 1.00 88.06 79 LYS A O 1
ATOM 627 N N . PRO A 1 80 ? 17.792 1.593 -9.855 1.00 86.12 80 PRO A N 1
ATOM 628 C CA . PRO A 1 80 ? 18.087 1.873 -11.255 1.00 86.12 80 PRO A CA 1
ATOM 629 C C . PRO A 1 80 ? 19.394 1.218 -11.715 1.00 86.12 80 PRO A C 1
ATOM 631 O O . PRO A 1 80 ? 20.395 1.217 -10.992 1.00 86.12 80 PRO A O 1
ATOM 634 N N . ILE A 1 81 ? 19.400 0.689 -12.937 1.00 85.75 81 ILE A N 1
ATOM 635 C CA . ILE A 1 81 ? 20.540 -0.025 -13.520 1.00 85.75 81 ILE A CA 1
ATOM 636 C C . ILE A 1 81 ? 21.207 0.865 -14.564 1.00 85.75 81 ILE A C 1
ATOM 638 O O . ILE A 1 81 ? 20.568 1.317 -15.509 1.00 85.75 81 ILE A O 1
ATOM 642 N N . LYS A 1 82 ? 22.517 1.089 -14.438 1.00 83.31 82 LYS A N 1
ATOM 643 C CA . LYS A 1 82 ? 23.289 1.841 -15.434 1.00 83.31 82 LYS A CA 1
ATOM 644 C C . LYS A 1 82 ? 23.532 0.977 -16.674 1.00 83.31 82 LYS A C 1
ATOM 646 O O . LYS A 1 82 ? 24.219 -0.040 -16.583 1.00 83.31 82 LYS A O 1
ATOM 651 N N . ILE A 1 83 ? 23.006 1.390 -17.826 1.00 80.12 83 ILE A N 1
ATOM 652 C CA . ILE A 1 83 ? 23.080 0.641 -19.093 1.00 80.12 83 ILE A CA 1
ATOM 653 C C . ILE A 1 83 ? 24.062 1.242 -2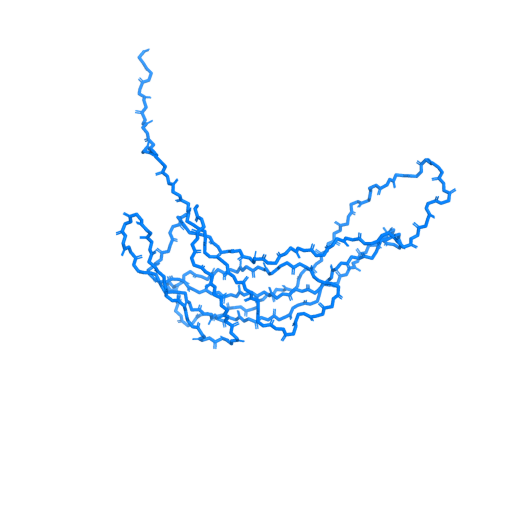0.106 1.00 80.12 83 ILE A C 1
ATOM 655 O O . ILE A 1 83 ? 24.587 0.507 -20.943 1.00 80.12 83 ILE A O 1
ATOM 659 N N . ALA A 1 84 ? 24.402 2.531 -19.999 1.00 71.75 84 ALA A N 1
ATOM 660 C CA . ALA A 1 84 ? 25.439 3.144 -20.829 1.00 71.75 84 ALA A CA 1
ATOM 661 C C . ALA A 1 84 ? 26.700 3.469 -20.018 1.00 71.75 84 ALA A C 1
ATOM 663 O O . ALA A 1 84 ? 26.653 3.967 -18.888 1.00 71.75 84 ALA A O 1
ATOM 664 N N . ARG A 1 85 ? 27.867 3.215 -20.621 1.00 62.62 85 ARG A N 1
ATOM 665 C CA . ARG A 1 85 ? 29.144 3.703 -20.095 1.00 62.62 85 ARG A CA 1
ATOM 666 C C . ARG A 1 85 ? 29.328 5.135 -20.564 1.00 62.62 85 ARG A C 1
ATOM 668 O O . ARG A 1 85 ? 29.263 5.403 -21.758 1.00 62.62 85 ARG A O 1
ATOM 675 N N . ASN A 1 86 ? 29.586 6.032 -19.622 1.00 59.75 86 ASN A N 1
ATOM 676 C CA . ASN A 1 86 ? 29.947 7.401 -19.941 1.00 59.75 86 ASN A CA 1
ATOM 677 C C . ASN A 1 86 ? 31.307 7.364 -20.657 1.00 59.75 86 ASN A C 1
ATOM 679 O O . ASN A 1 86 ? 32.313 7.006 -20.046 1.00 59.75 86 ASN A O 1
ATOM 683 N N . THR A 1 87 ? 31.335 7.628 -21.962 1.00 55.84 87 THR A N 1
ATOM 684 C CA . THR A 1 87 ? 32.588 7.712 -22.732 1.00 55.84 87 THR A CA 1
ATOM 685 C C . THR A 1 87 ? 33.355 9.001 -22.444 1.00 55.84 87 THR A C 1
ATOM 687 O O . THR A 1 87 ? 34.525 9.099 -22.798 1.00 55.84 87 THR A O 1
ATOM 690 N N . GLU A 1 88 ? 32.724 9.954 -21.757 1.00 61.12 88 GLU A N 1
ATOM 691 C CA . GLU A 1 88 ? 33.305 11.236 -21.375 1.00 61.12 88 GLU A CA 1
ATOM 692 C C . GLU A 1 88 ? 33.671 11.230 -19.875 1.00 61.12 88 GLU A C 1
ATOM 694 O O . GLU A 1 88 ? 32.775 11.168 -19.028 1.00 61.12 88 GLU A O 1
ATOM 699 N N . PRO A 1 89 ? 34.964 11.324 -19.505 1.00 60.53 89 PRO A N 1
ATOM 700 C CA . PRO A 1 89 ? 35.427 11.226 -18.113 1.00 60.53 89 PRO A CA 1
ATOM 701 C C . PRO A 1 89 ? 34.964 12.371 -17.191 1.00 60.53 89 PRO A C 1
ATOM 703 O O . PRO A 1 89 ? 35.217 12.315 -15.991 1.00 60.53 89 PRO A O 1
ATOM 706 N N . PHE A 1 90 ? 34.289 13.394 -17.730 1.00 64.44 90 PHE A N 1
ATOM 707 C CA . PHE A 1 90 ? 33.822 14.575 -16.993 1.00 64.44 90 PHE A CA 1
ATOM 708 C C . PHE A 1 90 ? 32.323 14.865 -17.154 1.00 64.44 90 PHE A C 1
ATOM 710 O O . PHE A 1 90 ? 31.861 15.927 -16.736 1.00 64.44 90 PHE A O 1
ATOM 717 N N . ALA A 1 91 ? 31.550 13.973 -17.780 1.00 61.66 91 ALA A N 1
ATOM 718 C CA . ALA A 1 91 ? 30.115 14.199 -17.915 1.00 61.66 91 ALA A CA 1
ATOM 719 C C . ALA A 1 91 ? 29.401 14.006 -16.557 1.00 61.66 91 ALA A C 1
ATOM 721 O O . ALA A 1 91 ? 29.734 13.069 -15.826 1.00 61.66 91 ALA A O 1
ATOM 722 N N . PRO A 1 92 ? 28.433 14.878 -16.209 1.00 59.59 92 PRO A N 1
ATOM 723 C CA . PRO A 1 92 ? 27.735 14.821 -14.929 1.00 59.59 92 PRO A CA 1
ATOM 724 C C . PRO A 1 92 ? 26.993 13.490 -14.772 1.00 59.59 92 PRO A C 1
ATOM 726 O O . PRO A 1 92 ? 26.270 13.061 -15.668 1.00 59.59 92 PRO A O 1
ATOM 729 N N . GLU A 1 93 ? 27.178 12.840 -13.623 1.00 57.78 93 GLU A N 1
ATOM 730 C CA . GLU A 1 93 ? 26.590 11.524 -13.335 1.00 57.78 93 GLU A CA 1
ATOM 731 C C . GLU A 1 93 ? 25.118 11.599 -12.906 1.00 57.78 93 GLU A C 1
ATOM 733 O O . GLU A 1 93 ? 24.399 10.608 -13.023 1.00 57.78 93 GLU A O 1
ATOM 738 N N . ALA A 1 94 ? 24.664 12.764 -12.434 1.00 56.03 94 ALA A N 1
ATOM 739 C CA . ALA A 1 94 ? 23.292 13.004 -12.008 1.00 56.03 94 ALA A CA 1
ATOM 740 C C . ALA A 1 94 ? 22.569 13.902 -13.020 1.00 56.03 94 ALA A C 1
ATOM 742 O O . ALA A 1 94 ? 22.964 15.047 -13.246 1.00 56.03 94 ALA A O 1
ATOM 743 N N . GLN A 1 95 ? 21.492 13.380 -13.602 1.00 59.12 95 GLN A N 1
ATOM 744 C CA . GLN A 1 95 ? 20.504 14.160 -14.341 1.00 59.12 95 GLN A CA 1
ATOM 745 C C . GLN A 1 95 ? 19.174 14.068 -13.597 1.00 59.12 95 GLN A C 1
ATOM 747 O O . GLN A 1 95 ? 18.775 12.986 -13.166 1.00 59.12 95 GLN A O 1
ATOM 752 N N . ASN A 1 96 ? 18.504 15.206 -13.413 1.00 56.09 96 ASN A N 1
ATOM 753 C CA . ASN A 1 96 ? 17.188 15.223 -12.788 1.00 56.09 96 ASN A CA 1
ATOM 754 C C . ASN A 1 96 ? 16.157 14.677 -13.775 1.00 56.09 96 ASN A C 1
ATOM 756 O O . ASN A 1 96 ? 15.936 15.261 -14.834 1.00 56.09 96 ASN A O 1
ATOM 760 N N . GLY A 1 97 ? 15.532 13.569 -13.390 1.00 58.78 97 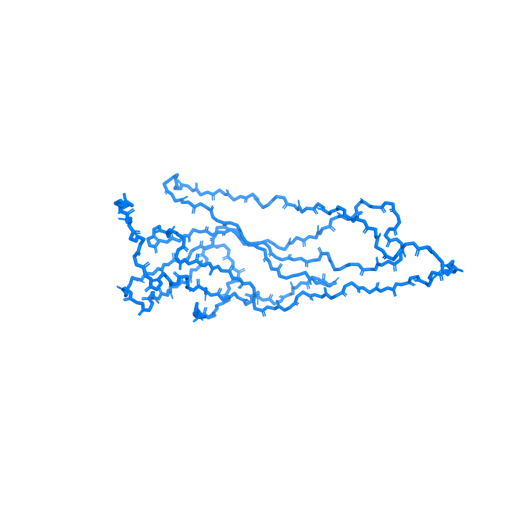GLY A N 1
ATOM 761 C CA . GLY A 1 97 ? 14.387 13.002 -14.075 1.00 58.78 97 GLY A CA 1
ATOM 762 C C . GLY A 1 97 ? 13.067 13.454 -13.461 1.00 58.78 97 GLY A C 1
ATOM 763 O O . GLY A 1 97 ? 12.976 13.641 -12.251 1.00 58.78 97 GLY A O 1
ATOM 764 N N . MET A 1 98 ? 12.042 13.605 -14.292 1.00 59.75 98 MET A N 1
ATOM 765 C CA . MET A 1 98 ? 10.654 13.767 -13.892 1.00 59.75 98 MET A CA 1
ATOM 766 C C . MET A 1 98 ? 9.910 12.551 -14.422 1.00 59.75 98 MET A C 1
ATOM 768 O O . MET A 1 98 ? 10.125 12.142 -15.562 1.00 59.75 98 MET A O 1
ATOM 772 N N . VAL A 1 99 ? 9.086 11.947 -13.575 1.00 63.59 99 VAL A N 1
ATOM 773 C CA . VAL A 1 99 ? 8.272 10.802 -13.964 1.00 63.59 99 VAL A CA 1
ATOM 774 C C . VAL A 1 99 ? 6.828 11.087 -13.598 1.00 63.59 99 VAL A C 1
ATOM 776 O O . VAL A 1 99 ? 6.559 11.701 -12.563 1.00 63.59 99 VAL A O 1
ATOM 779 N N . TYR A 1 100 ? 5.920 10.667 -14.472 1.00 62.84 100 TYR A N 1
ATOM 780 C CA . TYR A 1 100 ? 4.490 10.813 -14.279 1.00 62.84 100 TYR A CA 1
ATOM 781 C C . TYR A 1 100 ? 3.894 9.501 -13.777 1.00 62.84 100 TYR A C 1
ATOM 783 O O . TYR A 1 100 ? 4.219 8.419 -14.267 1.00 62.84 100 TYR A O 1
ATOM 791 N N . PHE A 1 101 ? 3.006 9.620 -12.797 1.00 65.56 101 PHE A N 1
ATOM 792 C CA . PHE A 1 101 ? 2.194 8.520 -12.294 1.00 65.56 101 PHE A CA 1
ATOM 793 C C . PHE A 1 101 ? 0.773 8.668 -12.834 1.00 65.56 101 PHE A C 1
ATOM 795 O O . PHE A 1 101 ? 0.289 9.792 -13.013 1.00 65.56 101 PHE A O 1
ATOM 802 N N . GLY A 1 102 ? 0.098 7.544 -13.065 1.00 59.38 102 GLY A N 1
ATOM 803 C CA . GLY A 1 102 ? -1.336 7.559 -13.320 1.00 59.38 102 GLY A CA 1
ATOM 804 C C . GLY A 1 102 ? -2.077 8.076 -12.086 1.00 59.38 102 GLY A C 1
ATOM 805 O O . GLY A 1 102 ? -1.692 7.812 -10.949 1.00 59.38 102 GLY A O 1
ATOM 806 N N . THR A 1 103 ? -3.159 8.826 -12.284 1.00 65.12 103 THR A N 1
ATOM 807 C CA . THR A 1 103 ? -4.062 9.135 -11.167 1.00 65.12 103 THR A CA 1
ATOM 808 C C . THR A 1 103 ? -4.908 7.899 -10.895 1.00 65.12 103 THR A C 1
ATOM 810 O O . THR A 1 103 ? -5.596 7.442 -11.804 1.00 65.12 103 THR A O 1
ATOM 813 N N . VAL A 1 104 ? -4.873 7.362 -9.672 1.00 69.69 104 VAL A N 1
ATOM 814 C CA . VAL A 1 104 ? -5.885 6.379 -9.257 1.00 69.69 104 VAL A CA 1
ATOM 815 C C . VAL A 1 104 ? -7.192 7.133 -9.066 1.00 69.69 104 VAL A C 1
ATOM 817 O O . VAL A 1 104 ? -7.249 8.085 -8.283 1.00 69.69 104 VAL A O 1
ATOM 820 N N . VAL A 1 105 ? -8.230 6.746 -9.799 1.00 68.56 105 VAL A N 1
ATOM 821 C CA . VAL A 1 105 ? -9.564 7.318 -9.609 1.00 68.56 105 VAL A CA 1
ATOM 822 C C . VAL A 1 105 ? -10.229 6.560 -8.472 1.00 68.56 105 VAL A C 1
ATOM 824 O O . VAL A 1 105 ? -10.479 5.365 -8.577 1.00 68.56 105 VAL A O 1
ATOM 827 N N . CYS A 1 106 ? -10.489 7.262 -7.373 1.00 67.25 106 CYS A N 1
ATOM 828 C CA . CYS A 1 106 ? -11.058 6.677 -6.168 1.00 67.25 106 CYS A CA 1
ATOM 829 C C . CYS A 1 106 ? -12.319 7.441 -5.806 1.00 67.25 106 CYS A C 1
ATOM 831 O O . CYS A 1 106 ? -12.264 8.629 -5.493 1.00 67.25 106 CYS A O 1
ATOM 833 N N . GLU A 1 107 ? -13.451 6.751 -5.872 1.00 65.56 107 GLU A N 1
ATOM 834 C CA . GLU A 1 107 ? -14.749 7.282 -5.482 1.00 65.56 107 GLU A CA 1
ATOM 835 C C . GLU A 1 107 ? -15.230 6.517 -4.250 1.00 65.56 107 GLU A C 1
ATOM 837 O O . GLU A 1 107 ? -15.145 5.293 -4.184 1.00 65.56 107 GLU A O 1
ATOM 842 N N . THR A 1 108 ? -15.702 7.258 -3.252 1.00 65.62 108 THR A N 1
ATOM 843 C CA . THR A 1 108 ? -16.430 6.714 -2.106 1.00 65.62 108 THR A CA 1
ATOM 844 C C . THR A 1 108 ? -17.848 7.260 -2.168 1.00 65.62 108 THR A C 1
ATOM 846 O O . THR A 1 108 ? -18.040 8.461 -2.360 1.00 65.62 108 THR A O 1
ATOM 849 N N . ASP A 1 109 ? -18.844 6.395 -1.975 1.00 68.88 109 ASP A N 1
ATOM 850 C CA . ASP A 1 109 ? -20.249 6.811 -1.842 1.00 68.88 109 ASP A CA 1
ATOM 851 C C . ASP A 1 109 ? -20.500 7.599 -0.540 1.00 68.88 109 ASP A C 1
ATOM 853 O O . ASP A 1 109 ? -21.553 8.210 -0.351 1.00 68.88 109 ASP A O 1
ATOM 857 N N . ASP A 1 110 ? -19.531 7.576 0.375 1.00 71.56 110 ASP A N 1
ATOM 858 C CA . ASP A 1 110 ? -19.596 8.174 1.699 1.00 71.56 110 ASP A CA 1
ATOM 859 C C . ASP A 1 110 ? -18.705 9.419 1.762 1.00 71.56 110 ASP A C 1
ATOM 861 O O . ASP A 1 110 ? -17.491 9.321 1.946 1.00 71.56 110 ASP A O 1
ATOM 865 N N . ALA A 1 111 ? -19.323 10.589 1.581 1.00 66.56 111 ALA A N 1
ATOM 866 C CA . ALA A 1 111 ? -18.638 11.882 1.542 1.00 66.56 111 ALA A CA 1
ATOM 867 C C . ALA A 1 111 ? -17.991 12.287 2.879 1.00 66.56 111 ALA A C 1
ATOM 869 O O . ALA A 1 111 ? -17.203 13.232 2.903 1.00 66.56 111 ALA A O 1
ATOM 870 N N . GLU A 1 112 ? -18.327 11.608 3.981 1.00 70.44 112 GLU A N 1
ATOM 871 C CA . GLU A 1 112 ? -17.725 11.850 5.295 1.00 70.44 112 GLU A CA 1
ATOM 872 C C . GLU A 1 112 ? -16.446 11.028 5.513 1.00 70.44 112 GLU A C 1
ATOM 874 O O . GLU A 1 112 ? -15.685 11.322 6.431 1.00 70.44 112 GLU A O 1
ATOM 879 N N . LYS A 1 113 ? -16.173 10.013 4.679 1.00 77.56 113 LYS A N 1
ATOM 880 C CA . LYS A 1 113 ? -14.955 9.203 4.793 1.00 77.56 113 LYS A CA 1
ATOM 881 C C . LYS A 1 113 ? -13.802 9.824 4.018 1.00 77.56 113 LYS A C 1
ATOM 883 O O . LYS A 1 113 ? -13.856 9.945 2.795 1.00 77.56 113 LYS A O 1
ATOM 888 N N . GLU A 1 114 ? -12.721 10.133 4.729 1.00 84.81 114 GLU A N 1
ATOM 889 C CA . GLU A 1 114 ? -11.474 10.562 4.106 1.00 84.81 114 GLU A CA 1
ATOM 890 C C . GLU A 1 114 ? -10.872 9.420 3.267 1.00 84.81 114 GLU A C 1
ATOM 892 O O . GLU A 1 114 ? -10.669 8.296 3.741 1.00 84.81 114 GLU A O 1
ATOM 897 N N . LEU A 1 115 ? -10.608 9.717 1.994 1.00 88.56 115 LEU A N 1
ATOM 898 C CA . LEU A 1 115 ? -9.905 8.826 1.081 1.00 88.56 115 LEU A CA 1
ATOM 899 C C . LEU A 1 115 ? -8.402 9.053 1.197 1.00 88.56 115 LEU A C 1
ATOM 901 O O . LEU A 1 115 ? -7.915 10.176 1.075 1.00 88.56 115 LEU A O 1
ATOM 905 N N . HIS A 1 116 ? -7.662 7.963 1.346 1.00 89.19 116 HIS A N 1
ATOM 906 C CA . HIS A 1 116 ? -6.208 7.974 1.355 1.00 89.19 116 HIS A CA 1
ATOM 907 C C . HIS A 1 116 ? -5.668 7.184 0.169 1.00 89.19 116 HIS A C 1
ATOM 909 O O . HIS A 1 116 ? -6.237 6.157 -0.200 1.00 89.19 116 HIS A O 1
ATOM 915 N N . THR A 1 117 ? -4.542 7.631 -0.388 1.00 90.19 117 THR A N 1
ATOM 916 C CA . THR A 1 117 ? -3.845 6.949 -1.484 1.00 90.19 117 THR A CA 1
ATOM 917 C C . THR A 1 117 ? -2.400 6.687 -1.096 1.00 90.19 117 THR A C 1
ATOM 919 O O . THR A 1 117 ? -1.693 7.601 -0.668 1.00 90.19 117 THR A O 1
ATOM 922 N N . ILE A 1 118 ? -1.953 5.447 -1.278 1.00 91.69 118 ILE A N 1
ATOM 923 C CA . ILE A 1 118 ? -0.557 5.038 -1.108 1.00 91.69 118 ILE A CA 1
ATOM 924 C C . ILE A 1 118 ? -0.080 4.233 -2.316 1.00 91.69 118 ILE A C 1
ATOM 926 O O . ILE A 1 118 ? -0.883 3.695 -3.077 1.00 91.69 118 ILE A O 1
ATOM 930 N N . TYR A 1 119 ? 1.236 4.153 -2.478 1.00 91.56 119 TYR A N 1
ATOM 931 C CA . TYR A 1 119 ? 1.893 3.483 -3.596 1.00 91.56 119 TYR A CA 1
ATOM 932 C C . TYR A 1 119 ? 2.877 2.445 -3.066 1.00 91.56 119 TYR A C 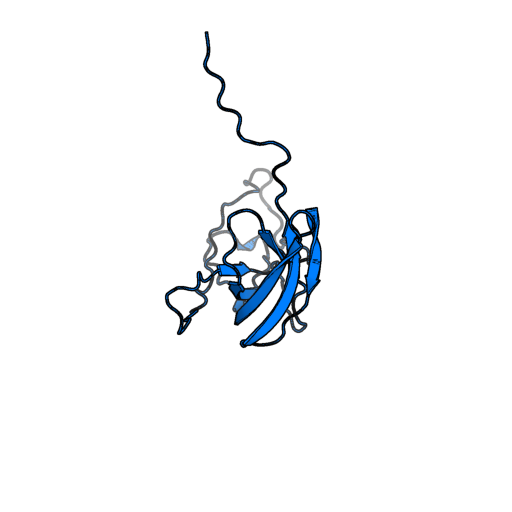1
ATOM 934 O O . TYR A 1 119 ? 3.525 2.673 -2.041 1.00 91.56 119 TYR A O 1
ATOM 942 N N . SER A 1 120 ? 2.980 1.320 -3.766 1.00 93.19 120 SER A N 1
ATOM 943 C CA . SER A 1 120 ? 3.992 0.305 -3.502 1.00 93.19 120 SER A CA 1
ATOM 944 C C . SER A 1 120 ? 5.375 0.787 -3.941 1.00 93.19 120 SER A C 1
ATOM 946 O O . SER A 1 120 ? 5.524 1.784 -4.656 1.00 93.19 120 SER A O 1
ATOM 948 N N . SER A 1 121 ? 6.392 0.032 -3.554 1.00 92.19 121 SER A N 1
ATOM 949 C CA . SER A 1 121 ? 7.734 0.108 -4.109 1.00 92.19 121 SER A CA 1
ATOM 950 C C . SER A 1 121 ? 7.731 -0.112 -5.625 1.00 92.19 121 SER A C 1
ATOM 952 O O . SER A 1 121 ? 6.827 -0.742 -6.184 1.00 92.19 121 SER A O 1
ATOM 954 N N . LEU A 1 122 ? 8.741 0.455 -6.296 1.00 91.12 122 LEU A N 1
ATOM 955 C CA . LEU A 1 122 ? 8.892 0.371 -7.747 1.00 91.12 122 LEU A CA 1
ATOM 956 C C . LEU A 1 122 ? 9.616 -0.909 -8.148 1.00 91.12 122 LEU A C 1
ATOM 958 O O . LEU A 1 122 ? 10.654 -1.244 -7.573 1.00 91.12 122 LEU A O 1
ATOM 962 N N . HIS A 1 123 ? 9.129 -1.538 -9.213 1.00 92.50 123 HIS A N 1
ATOM 963 C CA . HIS A 1 123 ? 9.679 -2.764 -9.774 1.00 92.50 123 HIS A CA 1
ATOM 964 C C . HIS A 1 123 ? 9.938 -2.664 -11.283 1.00 92.50 123 HIS A C 1
ATOM 966 O O . HIS A 1 123 ? 9.266 -1.930 -12.023 1.00 92.50 123 HIS A O 1
ATOM 972 N N . PHE A 1 124 ? 10.943 -3.399 -11.765 1.00 89.69 124 PHE A N 1
ATOM 973 C CA . PHE A 1 124 ? 11.208 -3.527 -13.203 1.00 89.69 124 PHE A CA 1
ATOM 974 C C . PHE A 1 124 ? 10.143 -4.348 -13.924 1.00 89.69 124 PHE A C 1
ATOM 976 O O . PHE A 1 124 ? 9.845 -4.061 -15.081 1.00 89.69 124 PHE A O 1
ATOM 983 N N . GLU A 1 125 ? 9.543 -5.316 -13.240 1.00 91.25 125 GLU A N 1
ATOM 984 C CA . GLU A 1 125 ? 8.463 -6.154 -13.757 1.00 91.25 125 GLU A CA 1
ATOM 985 C C . GLU A 1 125 ? 7.165 -5.883 -12.980 1.00 91.25 125 GLU A C 1
ATOM 987 O O . GLU A 1 125 ? 7.230 -5.509 -11.806 1.00 91.25 125 GLU A O 1
ATOM 992 N N . PRO A 1 126 ? 5.984 -6.057 -13.601 1.00 87.94 126 PRO A N 1
ATOM 993 C CA . PRO A 1 126 ? 4.717 -5.975 -12.888 1.00 87.94 126 PRO A CA 1
ATOM 994 C C . PRO A 1 126 ? 4.680 -6.946 -11.705 1.00 87.94 126 PRO A C 1
ATOM 996 O O . PRO A 1 126 ? 4.973 -8.134 -11.857 1.00 87.94 126 PRO A O 1
ATOM 999 N N . VAL A 1 127 ? 4.272 -6.451 -10.537 1.00 85.19 127 VAL A N 1
ATOM 1000 C CA . VAL A 1 127 ? 4.049 -7.301 -9.364 1.00 85.19 127 VAL A CA 1
ATOM 1001 C C . VAL A 1 127 ? 2.814 -8.162 -9.624 1.00 85.19 127 VAL A C 1
ATOM 1003 O O . VAL A 1 127 ? 1.748 -7.641 -9.946 1.00 85.19 127 VAL A O 1
ATOM 1006 N N . THR A 1 128 ? 2.972 -9.482 -9.539 1.00 82.38 128 THR A N 1
ATOM 1007 C CA . THR A 1 128 ? 1.886 -10.451 -9.788 1.00 82.38 128 THR A CA 1
ATOM 1008 C C . THR A 1 128 ? 1.259 -10.993 -8.507 1.00 82.38 128 THR A C 1
ATOM 1010 O O . THR A 1 128 ? 0.129 -11.473 -8.546 1.00 82.38 128 THR A O 1
ATOM 1013 N N . ASP A 1 129 ? 1.974 -10.890 -7.388 1.00 87.75 129 ASP A N 1
ATOM 1014 C CA . ASP A 1 129 ? 1.500 -11.263 -6.058 1.00 87.75 129 ASP A CA 1
ATOM 1015 C C . ASP A 1 129 ? 0.878 -10.061 -5.329 1.00 87.75 129 ASP A C 1
ATOM 1017 O O . ASP A 1 129 ? 1.183 -8.906 -5.627 1.00 87.75 129 ASP A O 1
ATOM 1021 N N . ASP A 1 130 ? 0.050 -10.325 -4.316 1.00 91.31 130 ASP A N 1
ATOM 1022 C CA . ASP A 1 130 ? -0.498 -9.262 -3.471 1.00 91.31 130 ASP A CA 1
ATOM 1023 C C . ASP A 1 130 ? 0.624 -8.547 -2.695 1.00 91.31 130 ASP A C 1
ATOM 1025 O O . ASP A 1 130 ? 1.437 -9.187 -2.004 1.00 91.31 130 ASP A O 1
ATOM 1029 N N . VAL A 1 131 ? 0.625 -7.211 -2.772 1.00 92.38 131 VAL A N 1
ATOM 1030 C CA . VAL A 1 131 ? 1.566 -6.343 -2.051 1.00 92.38 131 VAL A CA 1
ATOM 1031 C C . VAL A 1 131 ? 1.386 -6.518 -0.545 1.00 92.38 131 VAL A C 1
ATOM 1033 O O . VAL A 1 131 ? 0.266 -6.521 -0.025 1.00 92.38 131 VAL A O 1
ATOM 1036 N N . GLU A 1 132 ? 2.505 -6.668 0.163 1.00 95.62 132 GLU A N 1
ATOM 1037 C CA . GLU A 1 132 ? 2.519 -6.718 1.620 1.00 95.62 132 GLU A CA 1
ATOM 1038 C C . GLU A 1 132 ? 2.657 -5.311 2.187 1.00 95.62 132 GLU A C 1
ATOM 1040 O O . GLU A 1 132 ? 3.684 -4.656 2.029 1.00 95.62 132 GLU A O 1
ATOM 1045 N N . TRP A 1 133 ? 1.626 -4.865 2.888 1.00 95.38 133 TRP A N 1
ATOM 1046 C CA . TRP A 1 133 ? 1.592 -3.563 3.532 1.00 95.38 133 TRP A CA 1
ATOM 1047 C C . TRP A 1 133 ? 1.840 -3.709 5.032 1.00 95.38 133 TRP A C 1
ATOM 1049 O O . TRP A 1 133 ? 1.425 -4.692 5.649 1.00 95.38 133 TRP A O 1
ATOM 1059 N N . CYS A 1 134 ? 2.458 -2.705 5.645 1.00 94.56 134 CYS A N 1
ATOM 1060 C CA . CYS A 1 134 ? 2.643 -2.609 7.087 1.00 94.56 134 CYS A CA 1
ATOM 1061 C C . CYS A 1 134 ? 2.009 -1.340 7.650 1.00 94.56 134 CYS A C 1
ATOM 1063 O O . CYS A 1 134 ? 2.152 -0.241 7.109 1.00 94.56 134 CYS A O 1
ATOM 1065 N N . VAL A 1 135 ? 1.333 -1.496 8.787 1.00 93.88 135 VAL A N 1
ATOM 1066 C CA . VAL A 1 135 ? 0.859 -0.368 9.589 1.00 93.88 135 VAL A CA 1
ATOM 1067 C C . VAL A 1 135 ? 2.016 0.161 10.434 1.00 93.88 135 VAL A C 1
ATOM 1069 O O . VAL A 1 135 ? 2.711 -0.606 11.095 1.00 93.88 135 VAL A O 1
ATOM 1072 N N . ILE A 1 136 ? 2.201 1.475 10.473 1.00 92.31 136 ILE A N 1
ATOM 1073 C CA . ILE A 1 136 ? 3.167 2.169 11.323 1.00 92.31 136 ILE A CA 1
ATOM 1074 C C . ILE A 1 136 ? 2.419 3.126 12.243 1.00 92.31 136 ILE A C 1
ATOM 1076 O O . ILE A 1 136 ? 1.711 4.018 11.789 1.00 92.31 136 ILE A O 1
ATOM 1080 N N . PHE A 1 137 ? 2.623 2.964 13.548 1.00 90.25 137 PHE A N 1
ATOM 1081 C CA . PHE A 1 137 ? 2.054 3.838 14.570 1.00 90.25 137 PHE A CA 1
ATOM 1082 C C . PHE A 1 137 ? 3.009 4.990 14.900 1.00 90.25 137 PHE A C 1
ATOM 1084 O O . PHE A 1 137 ? 4.160 4.754 15.298 1.00 9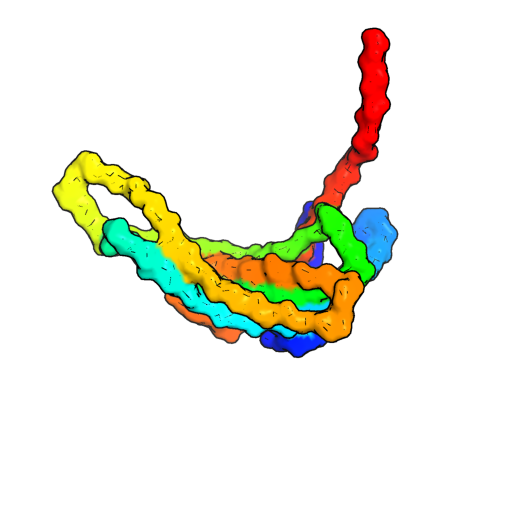0.25 137 PHE A O 1
ATOM 1091 N N . HIS A 1 138 ? 2.537 6.226 14.790 1.00 86.75 138 HIS A N 1
ATOM 1092 C CA . HIS A 1 138 ? 3.241 7.438 15.203 1.00 86.75 138 HIS A CA 1
ATOM 1093 C C . HIS A 1 138 ? 2.903 7.751 16.653 1.00 86.75 138 HIS A C 1
ATOM 1095 O O . HIS A 1 138 ? 1.867 8.321 16.975 1.00 86.75 138 HIS A O 1
ATOM 1101 N N . LEU A 1 139 ? 3.794 7.354 17.555 1.00 78.06 139 LEU A N 1
ATOM 1102 C CA . LEU A 1 139 ? 3.603 7.581 18.980 1.00 78.06 139 LEU A CA 1
ATOM 1103 C C . LEU A 1 139 ? 4.169 8.952 19.355 1.00 78.06 139 LEU A C 1
ATOM 1105 O O . LEU A 1 139 ? 5.386 9.149 19.324 1.00 78.06 139 LEU A O 1
ATOM 1109 N N . LYS A 1 140 ? 3.308 9.893 19.756 1.00 68.31 140 LYS A N 1
ATOM 1110 C CA . LYS A 1 140 ? 3.767 11.085 20.479 1.00 68.31 140 LYS A CA 1
ATOM 1111 C C . LYS A 1 140 ? 4.190 10.662 21.886 1.00 68.31 140 LYS A C 1
ATOM 1113 O O . LYS A 1 140 ? 3.360 10.252 22.689 1.00 68.31 140 LYS A O 1
ATOM 1118 N N . GLN A 1 141 ? 5.489 10.736 22.175 1.00 56.22 141 GLN A N 1
ATOM 1119 C CA . GLN A 1 141 ? 6.031 10.396 23.497 1.00 56.22 141 GLN A CA 1
ATOM 1120 C C . GLN A 1 141 ? 5.794 11.477 24.563 1.00 56.22 141 GLN A C 1
ATOM 1122 O O . GLN A 1 141 ? 5.919 11.173 25.745 1.00 56.22 141 GLN A O 1
ATOM 1127 N N . PHE A 1 142 ? 5.445 12.708 24.175 1.00 57.66 142 PHE A N 1
ATOM 1128 C CA . PHE A 1 142 ? 5.221 13.826 25.095 1.00 57.66 142 PHE A CA 1
ATOM 1129 C C . PHE A 1 142 ? 4.058 14.698 24.616 1.00 57.66 142 PHE A C 1
ATOM 1131 O O . PHE A 1 142 ? 3.860 14.861 23.408 1.00 57.66 142 PHE A O 1
ATOM 1138 N N . GLU A 1 143 ? 3.305 15.260 25.563 1.00 60.72 143 GLU A N 1
ATOM 1139 C CA . GLU A 1 143 ? 2.353 16.332 25.275 1.00 60.72 143 GLU A CA 1
ATOM 1140 C C . GLU A 1 143 ? 3.108 17.604 24.870 1.00 60.72 143 GLU A C 1
ATOM 1142 O O . GLU A 1 143 ? 4.228 17.864 25.312 1.00 60.72 143 GLU A O 1
ATOM 1147 N N . GLU A 1 144 ? 2.502 18.386 23.980 1.00 59.44 144 GLU A N 1
ATOM 1148 C CA . GLU A 1 144 ? 3.050 19.656 23.514 1.00 59.44 144 GLU A CA 1
ATOM 1149 C C . GLU A 1 144 ? 2.887 20.696 24.634 1.00 59.44 144 GLU A C 1
ATOM 1151 O O . GLU A 1 144 ? 1.884 21.404 24.720 1.00 59.44 144 GLU A O 1
ATOM 1156 N N . GLU A 1 145 ? 3.845 20.738 25.561 1.00 62.44 145 GLU A N 1
ATOM 1157 C CA . GLU A 1 145 ? 3.823 21.712 26.649 1.00 62.44 145 GLU A CA 1
ATOM 1158 C C . GLU A 1 145 ? 4.160 23.112 26.120 1.00 62.44 145 GLU A C 1
ATOM 1160 O O . GLU A 1 145 ? 5.220 23.373 25.550 1.00 62.44 145 GLU A O 1
ATOM 1165 N N . SER A 1 146 ? 3.222 24.039 26.317 1.00 71.56 146 SER A N 1
ATOM 1166 C CA . SER A 1 146 ? 3.409 25.457 26.020 1.00 71.56 146 SER A CA 1
ATOM 1167 C C . SER A 1 146 ? 4.016 26.145 27.239 1.00 71.56 146 SER A C 1
ATOM 1169 O O . SER A 1 146 ? 3.325 26.402 28.225 1.00 71.56 146 SER A O 1
ATOM 1171 N N . PHE A 1 147 ? 5.307 26.458 27.185 1.00 73.69 147 PHE A N 1
ATOM 1172 C CA . PHE A 1 147 ? 5.969 27.215 28.248 1.00 73.69 147 PHE A CA 1
ATOM 1173 C C . PHE A 1 147 ? 5.799 28.715 28.002 1.00 73.69 147 PHE A C 1
ATOM 1175 O O . PHE A 1 147 ? 6.109 29.220 26.922 1.00 73.69 147 PHE A O 1
ATOM 1182 N N . LEU A 1 148 ? 5.355 29.451 29.020 1.00 56.34 148 LEU A N 1
ATOM 1183 C CA . LEU A 1 148 ? 5.481 30.906 29.025 1.00 56.34 148 LEU A CA 1
ATOM 1184 C C . LEU A 1 148 ? 6.925 31.257 29.398 1.00 56.34 148 LEU A C 1
ATOM 1186 O O . LEU A 1 148 ? 7.389 30.898 30.480 1.00 56.34 148 LEU A O 1
ATOM 1190 N N . LEU A 1 149 ? 7.635 31.948 28.504 1.00 56.28 149 LEU A N 1
ATOM 1191 C CA . LEU A 1 149 ? 8.913 32.574 28.845 1.00 56.28 149 LEU A CA 1
ATOM 1192 C C . LEU A 1 149 ? 8.647 33.717 29.835 1.00 56.28 149 LEU A C 1
ATOM 1194 O O . LEU A 1 149 ? 7.887 34.634 29.524 1.00 56.28 149 LEU A O 1
ATOM 1198 N N . ILE A 1 150 ? 9.253 33.613 31.021 1.00 68.94 150 ILE A N 1
ATOM 1199 C CA . ILE A 1 150 ? 9.263 34.650 32.067 1.00 68.94 150 ILE A CA 1
ATOM 1200 C C . ILE A 1 150 ? 10.382 35.647 31.772 1.00 68.94 150 ILE A C 1
ATOM 1202 O O . ILE A 1 150 ? 11.488 35.185 31.406 1.00 68.94 150 ILE A O 1
#

Foldseek 3Di:
DWFDKDFDDAAQDKDWDADPPPRDIKMKGWQGKDKWFKDWDDDPCPQKDAFGIKIKTKIFMPPHDDPFKDKAFPDAADDIDGDDDDPDPPDDPDDDTDIDIDDDDGDDPDPPTDMDMDMYHGHNDYDPDTTMMIMDGDDDPDDPDDDDDD